Protein AF-A0AAV6TUZ5-F1 (afdb_monomer)

Organism: NCBI:txid931172

pLDDT: mean 77.95, std 13.84, range [35.16, 94.81]

Radius of gyration: 26.95 Å; Cα contacts (8 Å, |Δi|>4): 56; chains: 1; bounding box: 55×67×71 Å

Solvent-accessible surface area (backbone atoms only — not comparable to full-atom values): 7408 Å² total; per-residue (Å²): 133,87,80,84,79,82,78,82,78,82,75,78,82,76,78,82,75,82,57,62,70,62,50,56,52,51,51,50,54,51,50,39,59,53,45,49,59,75,44,102,58,55,67,68,56,52,46,48,60,59,46,47,58,42,54,76,68,50,41,68,82,76,43,91,71,84,51,65,81,74,44,47,65,58,49,51,51,54,26,34,68,73,70,54,67,78,62,91,45,82,86,61,62,81,74,56,68,82,82,39,51,44,98,88,72,46,49,61,70,72,66,70,80,109

Structure (mmCIF, N/CA/C/O backbone):
data_AF-A0AAV6TUZ5-F1
#
_entry.id   AF-A0AAV6TUZ5-F1
#
loop_
_atom_site.group_PDB
_atom_site.id
_atom_site.type_symbol
_atom_site.label_atom_id
_atom_site.label_alt_id
_atom_site.label_comp_id
_atom_site.label_asym_id
_atom_site.label_entity_id
_atom_site.label_seq_id
_atom_site.pdbx_PDB_ins_code
_atom_site.Cartn_x
_atom_site.Cartn_y
_atom_site.Cartn_z
_atom_site.occupancy
_atom_site.B_iso_or_equiv
_atom_site.auth_seq_id
_atom_site.auth_comp_id
_atom_site.auth_asym_id
_atom_site.auth_atom_id
_atom_site.pdbx_PDB_model_num
ATOM 1 N N . MET A 1 1 ? 16.743 58.151 -26.579 1.00 35.16 1 MET A N 1
ATOM 2 C CA . MET A 1 1 ? 16.068 56.928 -27.073 1.00 35.16 1 MET A CA 1
ATOM 3 C C . MET A 1 1 ? 16.889 55.719 -26.652 1.00 35.16 1 MET A C 1
ATOM 5 O O . MET A 1 1 ? 18.100 55.844 -26.556 1.00 35.16 1 MET A O 1
ATOM 9 N N . LYS A 1 2 ? 16.181 54.625 -26.341 1.00 48.47 2 LYS A N 1
ATOM 10 C CA . LYS A 1 2 ? 16.605 53.257 -25.965 1.00 48.47 2 LYS A CA 1
ATOM 11 C C . LYS A 1 2 ? 17.811 52.752 -26.801 1.00 48.47 2 LYS A C 1
ATOM 13 O O . LYS A 1 2 ? 17.982 53.226 -27.913 1.00 48.47 2 LYS A O 1
ATOM 18 N N . THR A 1 3 ? 18.639 51.802 -26.362 1.00 47.38 3 THR A N 1
ATOM 19 C CA . THR A 1 3 ? 18.244 50.427 -25.999 1.00 47.38 3 THR A CA 1
ATOM 20 C C . THR A 1 3 ? 19.258 49.703 -25.112 1.00 47.38 3 THR A C 1
ATOM 22 O O . THR A 1 3 ? 20.462 49.760 -25.336 1.00 47.38 3 THR A O 1
ATOM 25 N N . ASN A 1 4 ? 18.697 48.964 -24.156 1.00 55.72 4 ASN A N 1
ATOM 26 C CA . ASN A 1 4 ? 19.325 47.965 -23.301 1.00 55.72 4 ASN A CA 1
ATOM 27 C C . ASN A 1 4 ? 20.096 46.927 -24.134 1.00 55.72 4 ASN A C 1
ATOM 29 O O . ASN A 1 4 ? 19.540 46.375 -25.087 1.00 55.72 4 ASN A O 1
ATOM 33 N N . GLY A 1 5 ? 21.352 46.657 -23.769 1.00 57.09 5 GLY A N 1
ATOM 34 C CA . GLY A 1 5 ? 22.079 45.492 -24.273 1.00 57.09 5 GLY A CA 1
ATOM 35 C C . GLY A 1 5 ? 21.400 44.208 -23.780 1.00 57.09 5 GLY A C 1
ATOM 36 O O . GLY A 1 5 ? 20.867 44.212 -22.669 1.00 57.09 5 GLY A O 1
ATOM 37 N N . PRO A 1 6 ? 21.338 43.146 -24.599 1.00 60.81 6 PRO A N 1
ATOM 38 C CA . PRO A 1 6 ? 20.545 41.971 -24.279 1.00 60.81 6 PRO A CA 1
ATOM 39 C C . PRO A 1 6 ? 21.158 41.230 -23.089 1.00 60.81 6 PRO A C 1
ATOM 41 O O . PRO A 1 6 ? 22.250 40.672 -23.195 1.00 60.81 6 PRO A O 1
ATOM 44 N N . ASP A 1 7 ? 20.427 41.207 -21.973 1.00 63.56 7 ASP A N 1
ATOM 45 C CA . ASP A 1 7 ? 20.608 40.210 -20.924 1.00 63.56 7 ASP A CA 1
ATOM 46 C C . ASP A 1 7 ? 20.560 38.829 -21.579 1.00 63.56 7 ASP A C 1
ATOM 48 O O . ASP A 1 7 ? 19.557 38.429 -22.180 1.00 63.56 7 ASP A O 1
ATOM 52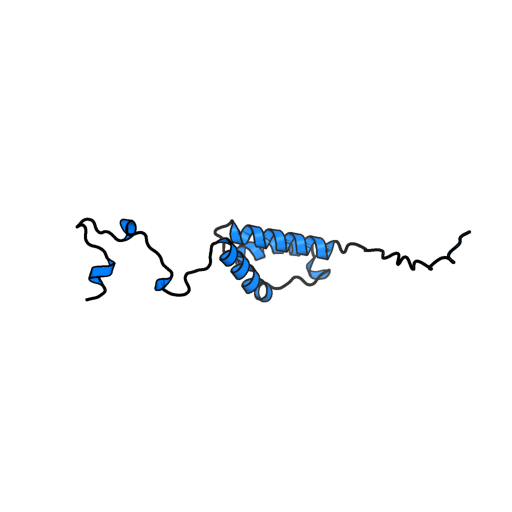 N N . ILE A 1 8 ? 21.675 38.108 -21.499 1.00 62.47 8 ILE A N 1
ATOM 53 C CA . ILE A 1 8 ? 21.771 36.733 -21.970 1.00 62.47 8 ILE A CA 1
ATOM 54 C C . ILE A 1 8 ? 20.910 35.891 -21.025 1.00 62.47 8 ILE A C 1
ATOM 56 O O . ILE A 1 8 ? 21.361 35.446 -19.970 1.00 62.47 8 ILE A O 1
ATOM 60 N N . LEU A 1 9 ? 19.646 3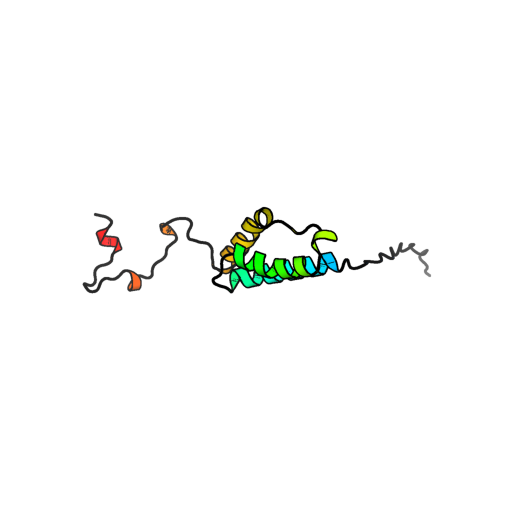5.679 -21.393 1.00 65.50 9 LEU A N 1
ATOM 61 C CA . LEU A 1 9 ? 18.791 34.686 -20.756 1.00 65.50 9 LEU A CA 1
ATOM 62 C C . LEU A 1 9 ? 19.394 33.308 -21.049 1.00 65.50 9 LEU A C 1
ATOM 64 O O . LEU A 1 9 ? 19.220 32.752 -22.133 1.00 65.50 9 LEU A O 1
ATOM 68 N N . ASN A 1 10 ? 20.137 32.761 -20.086 1.00 62.97 10 ASN A N 1
ATOM 69 C CA . ASN A 1 10 ? 20.579 31.371 -20.098 1.00 62.97 10 ASN A CA 1
ATOM 70 C C . ASN A 1 10 ? 19.346 30.470 -19.922 1.00 62.97 10 ASN A C 1
ATOM 72 O O . ASN A 1 10 ? 18.981 30.089 -18.810 1.00 62.97 10 ASN A O 1
ATOM 76 N N . ILE A 1 11 ? 18.652 30.191 -21.025 1.00 65.12 11 ILE A N 1
ATOM 77 C CA . ILE A 1 11 ? 17.523 29.266 -21.042 1.00 65.12 11 ILE A CA 1
ATOM 78 C C . ILE A 1 11 ? 18.109 27.859 -20.961 1.00 65.12 11 ILE A C 1
ATOM 80 O O . ILE A 1 11 ? 18.447 27.249 -21.979 1.00 65.12 11 ILE A O 1
ATOM 84 N N . SER A 1 12 ? 18.223 27.324 -19.747 1.00 66.81 12 SER A N 1
ATOM 85 C CA . SER A 1 12 ? 18.558 25.919 -19.554 1.00 66.81 12 SER A CA 1
ATOM 86 C C . SER A 1 12 ? 17.443 25.060 -20.161 1.00 66.81 12 SER A C 1
ATOM 88 O O . SER A 1 12 ? 16.323 24.963 -19.655 1.00 66.81 12 SER A O 1
ATOM 90 N N . HIS A 1 13 ? 17.733 24.444 -21.306 1.00 62.34 13 HIS A N 1
ATOM 91 C CA . HIS A 1 13 ? 16.845 23.474 -21.941 1.00 62.34 13 HIS A CA 1
ATOM 92 C C . HIS A 1 13 ? 16.924 22.163 -21.155 1.00 62.34 13 HIS A C 1
ATOM 94 O O . HIS A 1 13 ? 17.555 21.197 -21.583 1.00 62.34 13 HIS A O 1
ATOM 100 N N . HIS A 1 14 ? 16.333 22.133 -19.960 1.00 66.12 14 HIS A N 1
ATOM 101 C CA . HIS A 1 14 ? 16.240 20.898 -19.199 1.00 66.12 14 HIS A CA 1
ATOM 102 C C . HIS A 1 14 ? 15.285 19.944 -19.935 1.00 66.12 14 HIS A C 1
ATOM 104 O O . HIS A 1 14 ? 14.098 20.218 -20.103 1.00 66.12 14 HIS A O 1
ATOM 110 N N . ARG A 1 15 ? 15.807 18.811 -20.413 1.00 65.75 15 ARG A N 1
ATOM 111 C CA . ARG A 1 15 ? 14.970 17.694 -20.865 1.00 65.75 15 ARG A CA 1
ATOM 112 C C . ARG A 1 15 ? 14.652 16.835 -19.654 1.00 65.75 15 ARG A C 1
ATOM 114 O O . ARG A 1 15 ? 15.492 16.065 -19.196 1.00 65.75 15 ARG A O 1
ATOM 121 N N . CYS A 1 16 ? 13.444 16.985 -19.122 1.00 67.69 16 CYS A N 1
ATOM 122 C CA . CYS A 1 16 ? 12.944 16.089 -18.090 1.00 67.69 16 CYS A CA 1
ATOM 123 C C . CYS A 1 16 ? 12.513 14.780 -18.763 1.00 67.69 16 CYS A C 1
ATOM 125 O O . CYS A 1 16 ? 11.414 14.690 -19.307 1.00 67.69 16 CYS A O 1
ATOM 127 N N . THR A 1 17 ? 13.397 13.783 -18.797 1.00 73.56 17 THR A N 1
ATOM 128 C CA . THR A 1 17 ? 13.031 12.453 -19.295 1.00 73.56 17 THR A CA 1
ATOM 129 C C . THR A 1 17 ? 12.235 11.737 -18.202 1.00 73.56 17 THR A C 1
ATOM 131 O O . THR A 1 17 ? 12.789 11.486 -17.126 1.00 73.56 17 THR A O 1
ATOM 134 N N . PRO A 1 18 ? 10.947 11.418 -18.422 1.00 71.12 18 PRO A N 1
ATOM 135 C CA . PRO A 1 18 ? 10.144 10.751 -17.411 1.00 71.12 18 PRO A CA 1
ATOM 136 C C . PRO A 1 18 ? 10.699 9.349 -17.162 1.00 71.12 18 PRO A C 1
ATOM 138 O O . PRO A 1 18 ? 10.860 8.550 -18.083 1.00 71.12 18 PRO A O 1
ATOM 141 N N . ASN A 1 19 ? 10.985 9.039 -15.900 1.00 81.50 19 ASN A N 1
ATOM 142 C CA . ASN A 1 19 ? 11.301 7.677 -15.501 1.00 81.50 19 ASN A CA 1
ATOM 143 C C . ASN A 1 19 ? 9.978 6.936 -15.272 1.00 81.50 19 ASN A C 1
ATOM 145 O O . ASN A 1 19 ? 9.369 7.073 -14.211 1.00 81.50 19 ASN A O 1
ATOM 149 N N . LEU A 1 20 ? 9.538 6.200 -16.296 1.00 83.06 20 LEU A N 1
ATOM 150 C CA . LEU A 1 20 ? 8.260 5.480 -16.308 1.00 83.06 20 LEU A CA 1
ATOM 151 C C . LEU A 1 20 ? 8.129 4.544 -15.101 1.00 83.06 20 LEU A C 1
ATOM 153 O O . LEU A 1 20 ? 7.141 4.603 -14.386 1.00 83.06 20 LEU A O 1
ATOM 157 N N . ILE A 1 21 ? 9.190 3.805 -14.776 1.00 82.94 21 ILE A N 1
ATOM 158 C CA . ILE A 1 21 ? 9.202 2.858 -13.654 1.00 82.94 21 ILE A CA 1
ATOM 159 C C . ILE A 1 21 ? 8.992 3.574 -12.312 1.00 82.94 21 ILE A C 1
ATOM 161 O O . ILE A 1 21 ? 8.220 3.131 -11.462 1.00 82.94 21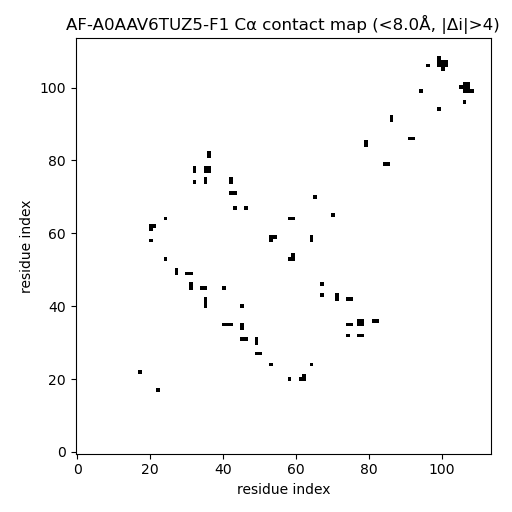 ILE A O 1
ATOM 165 N N . LYS A 1 22 ? 9.654 4.720 -12.112 1.00 83.88 22 LYS A N 1
ATOM 166 C CA . LYS A 1 22 ? 9.455 5.533 -10.902 1.00 83.88 22 LYS A CA 1
ATOM 167 C C . LYS A 1 22 ? 8.049 6.123 -10.830 1.00 83.88 22 LYS A C 1
ATOM 169 O O . LYS A 1 22 ? 7.557 6.341 -9.724 1.00 83.88 22 LYS A O 1
ATOM 174 N N . ASN A 1 23 ? 7.431 6.422 -11.968 1.00 86.00 23 ASN A N 1
ATOM 175 C CA . ASN A 1 23 ? 6.065 6.932 -12.009 1.00 86.00 23 ASN A CA 1
ATOM 176 C C . ASN A 1 23 ? 5.062 5.832 -11.649 1.00 86.00 23 ASN A C 1
ATOM 178 O O . ASN A 1 23 ? 4.251 6.056 -10.755 1.00 86.00 23 ASN A O 1
ATOM 182 N N . ASP A 1 24 ? 5.201 4.638 -12.223 1.00 86.44 24 ASP A N 1
ATOM 183 C CA . ASP A 1 24 ? 4.348 3.481 -11.922 1.00 86.44 24 ASP A CA 1
ATOM 184 C C . ASP A 1 24 ? 4.426 3.102 -10.434 1.00 86.44 24 ASP A C 1
ATOM 186 O O . ASP A 1 24 ? 3.412 2.878 -9.771 1.00 86.44 24 ASP A O 1
ATOM 190 N N . LEU A 1 25 ? 5.634 3.111 -9.857 1.00 88.25 25 LEU A N 1
ATOM 191 C CA . LEU A 1 25 ? 5.825 2.858 -8.429 1.00 88.25 25 LEU A CA 1
ATOM 192 C C . LEU A 1 25 ? 5.137 3.922 -7.557 1.00 88.25 25 LEU A C 1
ATOM 194 O O . LEU A 1 25 ? 4.514 3.597 -6.544 1.00 88.25 25 LEU A O 1
ATOM 198 N N . LYS A 1 26 ? 5.230 5.202 -7.935 1.00 88.75 26 LYS A N 1
ATOM 199 C CA . LYS A 1 26 ? 4.544 6.293 -7.222 1.00 88.75 26 LYS A CA 1
ATOM 200 C C . LYS A 1 26 ? 3.029 6.154 -7.307 1.00 88.75 26 LYS A C 1
ATOM 202 O O . LYS A 1 26 ? 2.353 6.386 -6.304 1.00 88.75 26 LYS A O 1
ATOM 207 N N . GLU A 1 27 ? 2.514 5.774 -8.470 1.00 90.94 27 GLU A N 1
ATOM 208 C CA . GLU A 1 27 ? 1.094 5.519 -8.677 1.00 90.94 27 GLU A CA 1
ATOM 209 C C . GLU A 1 27 ? 0.612 4.381 -7.774 1.00 90.94 27 GLU A C 1
ATOM 211 O O . GLU A 1 27 ? -0.346 4.558 -7.021 1.00 90.94 27 GLU A O 1
ATOM 216 N N . LYS A 1 28 ? 1.341 3.261 -7.719 1.00 91.00 28 LYS A N 1
ATOM 217 C CA . LYS A 1 28 ? 1.012 2.159 -6.805 1.00 91.00 28 LYS A CA 1
ATOM 218 C C . LYS A 1 28 ? 1.040 2.561 -5.340 1.00 91.00 28 LYS A C 1
ATOM 220 O O . LYS A 1 28 ? 0.115 2.240 -4.599 1.00 91.00 28 LYS A O 1
ATOM 225 N N . ILE A 1 29 ? 2.038 3.330 -4.908 1.00 91.88 29 ILE A N 1
ATOM 226 C CA . ILE A 1 29 ? 2.079 3.849 -3.533 1.00 91.88 29 ILE A CA 1
ATOM 227 C C . ILE A 1 29 ? 0.867 4.746 -3.242 1.00 91.88 29 ILE A C 1
ATOM 229 O O . ILE A 1 29 ? 0.328 4.711 -2.133 1.00 91.88 29 ILE A O 1
ATOM 233 N N . HIS A 1 30 ? 0.422 5.544 -4.215 1.00 93.25 30 HIS A N 1
ATOM 234 C CA . HIS A 1 30 ? -0.782 6.359 -4.076 1.00 93.25 30 HIS A CA 1
ATOM 235 C C . HIS A 1 30 ? -2.043 5.494 -3.928 1.00 93.25 30 HIS A C 1
ATOM 237 O O . HIS A 1 30 ? -2.843 5.739 -3.023 1.00 93.25 30 HIS A O 1
ATOM 243 N N . VAL A 1 31 ? -2.182 4.444 -4.742 1.00 94.56 31 VAL A N 1
ATOM 244 C CA . VAL A 1 31 ? -3.284 3.476 -4.637 1.00 94.56 31 VAL A CA 1
ATOM 245 C C . VAL A 1 31 ? -3.289 2.799 -3.268 1.00 94.56 31 VAL A C 1
ATOM 247 O O . VAL A 1 31 ? -4.321 2.801 -2.601 1.00 94.56 31 VAL A O 1
ATOM 250 N N . ILE A 1 32 ? -2.137 2.319 -2.787 1.00 94.31 32 ILE A N 1
ATOM 251 C CA . ILE A 1 32 ? -2.015 1.709 -1.454 1.00 94.31 32 ILE A CA 1
ATOM 252 C C . ILE A 1 32 ? -2.505 2.682 -0.378 1.00 94.31 32 ILE A C 1
ATOM 254 O O . ILE A 1 32 ? -3.341 2.311 0.439 1.00 94.31 32 ILE A O 1
ATOM 258 N N . LYS A 1 33 ? -2.042 3.940 -0.392 1.00 93.94 33 LYS A N 1
ATOM 259 C CA . LYS A 1 33 ? -2.464 4.970 0.577 1.00 93.94 33 LYS A CA 1
ATOM 260 C C . LYS A 1 33 ? -3.973 5.208 0.576 1.00 93.94 33 LYS A C 1
ATOM 262 O O . LYS A 1 33 ? -4.552 5.424 1.636 1.00 93.94 33 LYS A O 1
ATOM 267 N N . LYS A 1 34 ? -4.606 5.171 -0.595 1.00 94.06 34 LYS A N 1
ATOM 268 C CA . LYS A 1 34 ? -6.059 5.301 -0.718 1.00 94.06 34 LYS A CA 1
ATOM 269 C C . LYS A 1 34 ? -6.773 4.074 -0.144 1.00 94.06 34 LYS A C 1
ATOM 271 O O . LYS A 1 34 ? -7.666 4.222 0.686 1.00 94.06 34 LYS A O 1
ATOM 276 N N . ARG A 1 35 ? -6.339 2.872 -0.532 1.00 94.81 35 ARG A N 1
ATOM 277 C CA . ARG A 1 35 ? -6.939 1.601 -0.104 1.00 94.81 35 ARG A CA 1
ATOM 278 C C . ARG A 1 35 ? -6.828 1.384 1.406 1.00 94.81 35 ARG A C 1
ATOM 280 O O . ARG A 1 35 ? -7.816 1.007 2.018 1.00 94.81 35 ARG A O 1
ATOM 287 N N . VAL A 1 36 ? -5.695 1.718 2.038 1.00 93.75 36 VAL A N 1
ATOM 288 C CA .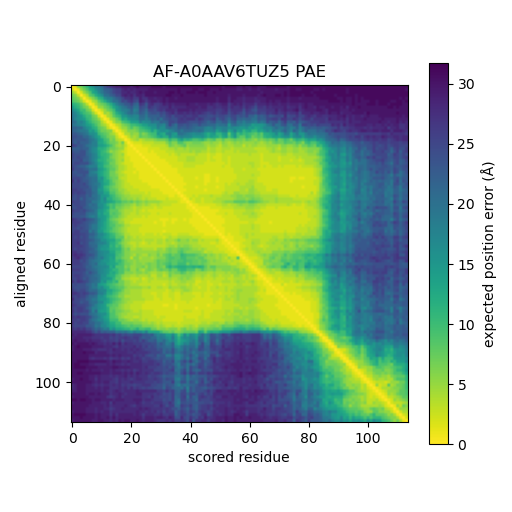 VAL A 1 36 ? -5.530 1.560 3.505 1.00 93.75 36 VAL A CA 1
ATOM 289 C C . VAL A 1 36 ? -6.478 2.427 4.335 1.00 93.75 36 VAL A C 1
ATOM 291 O O . VAL A 1 36 ? -6.638 2.163 5.521 1.00 93.75 36 VAL A O 1
ATOM 294 N N . VAL A 1 37 ? -7.067 3.474 3.750 1.00 91.06 37 VAL A N 1
ATOM 295 C CA . VAL A 1 37 ? -8.078 4.315 4.412 1.00 91.06 37 VAL A CA 1
ATOM 296 C C . VAL A 1 37 ? -9.487 3.761 4.201 1.00 91.06 37 VAL A C 1
ATOM 298 O O . VAL A 1 37 ? -10.327 3.881 5.086 1.00 91.06 37 VAL A O 1
ATOM 301 N N . GLN A 1 38 ? -9.750 3.202 3.019 1.00 91.00 38 GLN A N 1
ATOM 302 C CA . GLN A 1 38 ? -11.094 2.847 2.559 1.00 91.00 38 GLN A CA 1
ATOM 303 C C . GLN A 1 38 ? -11.480 1.396 2.858 1.00 91.00 38 GLN A C 1
ATOM 305 O O . GLN A 1 38 ? -12.663 1.103 2.997 1.00 91.00 38 GLN A O 1
ATOM 310 N N . GLU A 1 39 ? -10.506 0.492 2.920 1.00 90.62 39 GLU A N 1
ATOM 311 C CA . GLU A 1 39 ? -10.739 -0.942 3.072 1.00 90.62 39 GLU A CA 1
ATOM 312 C C . GLU A 1 39 ? -10.472 -1.409 4.501 1.00 90.62 39 GLU A C 1
ATOM 314 O O . GLU A 1 39 ? -9.458 -1.055 5.106 1.00 90.62 39 GLU A O 1
ATOM 319 N N . ASP A 1 40 ? -11.333 -2.298 4.998 1.00 88.12 40 ASP A N 1
ATOM 320 C CA . ASP A 1 40 ? -11.126 -3.035 6.249 1.00 88.12 40 ASP A CA 1
ATOM 321 C C . ASP A 1 40 ? -10.219 -4.257 6.024 1.00 88.12 40 ASP A C 1
ATOM 323 O O . ASP A 1 40 ? -10.569 -5.409 6.266 1.00 88.12 40 ASP A O 1
ATOM 327 N N . LYS A 1 41 ? -9.043 -4.002 5.448 1.00 92.00 41 LYS A N 1
ATOM 328 C CA . LYS A 1 41 ? -7.969 -4.985 5.287 1.00 92.00 41 LYS A CA 1
ATOM 329 C C . LYS A 1 41 ? -6.747 -4.528 6.061 1.00 92.00 41 LYS A C 1
ATOM 331 O O . LYS A 1 41 ? -6.561 -3.341 6.354 1.00 92.00 41 LYS A O 1
ATOM 336 N N . THR A 1 42 ? -5.853 -5.462 6.366 1.00 91.50 42 THR A N 1
ATOM 337 C CA . THR A 1 42 ? -4.593 -5.079 7.001 1.00 91.50 42 THR A CA 1
ATOM 338 C C . THR A 1 42 ? -3.712 -4.296 6.022 1.00 91.50 42 THR A C 1
ATOM 340 O O . THR A 1 42 ? -3.677 -4.558 4.817 1.00 91.50 42 THR A O 1
ATOM 343 N N . VAL A 1 43 ? -2.930 -3.349 6.552 1.00 91.50 43 VAL A N 1
ATOM 344 C CA . VAL A 1 43 ? -1.956 -2.566 5.767 1.00 91.50 43 VAL A CA 1
ATOM 345 C C . VAL A 1 43 ? -1.000 -3.480 4.988 1.00 91.50 43 VAL A C 1
ATOM 347 O O . VAL A 1 43 ? -0.642 -3.189 3.847 1.00 91.50 43 VAL A O 1
ATOM 350 N N . SER A 1 44 ? -0.610 -4.602 5.596 1.00 92.06 44 SER A N 1
ATOM 351 C CA . SER A 1 44 ? 0.271 -5.597 4.987 1.00 92.06 44 SER A CA 1
ATOM 352 C C . SER A 1 44 ? -0.365 -6.334 3.813 1.00 92.06 44 SER A C 1
ATOM 354 O O . SER A 1 44 ? 0.321 -6.582 2.824 1.00 92.06 44 SER A O 1
ATOM 356 N N . GLU A 1 45 ? -1.650 -6.679 3.896 1.00 93.88 45 GLU A N 1
ATOM 357 C CA . GLU A 1 45 ? -2.361 -7.333 2.793 1.00 93.88 45 GLU A CA 1
ATOM 358 C C . GLU A 1 45 ? -2.509 -6.399 1.599 1.00 93.88 45 GLU A C 1
ATOM 360 O O . GLU A 1 45 ? -2.134 -6.781 0.494 1.00 93.88 45 GLU A O 1
ATOM 365 N N . ILE A 1 46 ? -2.963 -5.163 1.831 1.00 94.25 46 ILE A N 1
ATOM 366 C CA . ILE A 1 46 ? -3.159 -4.165 0.769 1.00 94.25 46 ILE A CA 1
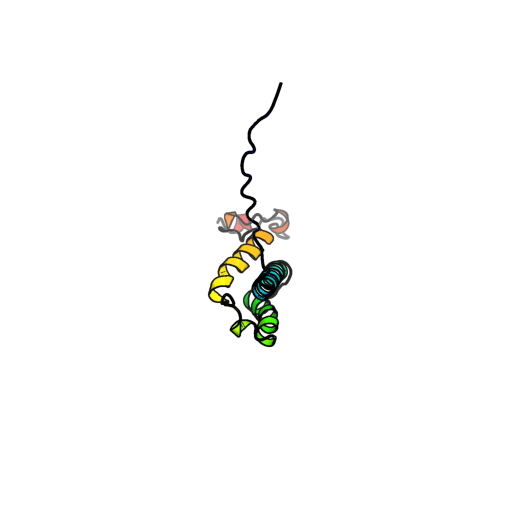ATOM 367 C C . ILE A 1 46 ? -1.846 -3.896 0.037 1.00 94.25 46 ILE A C 1
ATOM 369 O O . ILE A 1 46 ? -1.798 -3.914 -1.191 1.00 94.25 46 ILE A O 1
ATOM 373 N N . TYR A 1 47 ? -0.758 -3.675 0.778 1.00 93.50 47 TYR A N 1
ATOM 374 C CA . TYR A 1 47 ? 0.535 -3.451 0.147 1.00 93.50 47 TYR A CA 1
ATOM 375 C C . TYR A 1 47 ? 0.991 -4.677 -0.651 1.00 93.50 47 TYR A C 1
ATOM 377 O O . TYR A 1 47 ? 1.496 -4.523 -1.760 1.00 93.50 47 TYR A O 1
ATOM 385 N N . ARG A 1 48 ? 0.834 -5.894 -0.110 1.00 92.56 48 ARG A N 1
ATOM 386 C CA . ARG A 1 48 ? 1.252 -7.117 -0.808 1.00 92.56 48 ARG A CA 1
ATOM 387 C C . ARG A 1 48 ? 0.480 -7.291 -2.113 1.00 92.56 48 ARG A C 1
ATOM 389 O O . ARG A 1 48 ? 1.105 -7.600 -3.116 1.00 92.56 48 ARG A O 1
ATOM 396 N N . GLU A 1 49 ? -0.837 -7.091 -2.097 1.00 92.94 49 GLU A N 1
ATOM 397 C CA . GLU A 1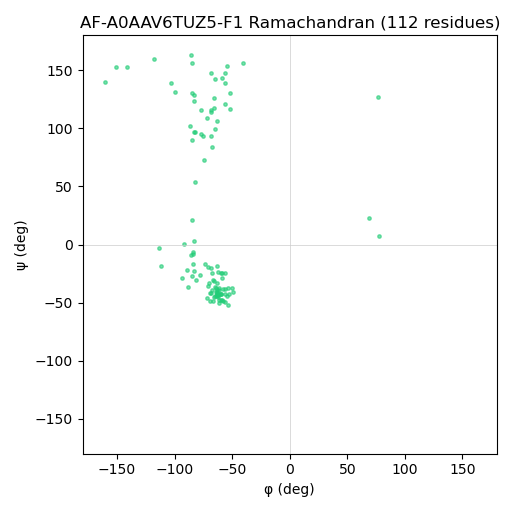 49 ? -1.690 -7.174 -3.290 1.00 92.94 49 GLU A CA 1
ATOM 398 C C . GLU A 1 49 ? -1.235 -6.189 -4.379 1.00 92.94 49 GLU A C 1
ATOM 400 O O . GLU A 1 49 ? -1.032 -6.588 -5.522 1.00 92.94 49 GLU A O 1
ATOM 405 N N . GLU A 1 50 ? -1.005 -4.922 -4.022 1.00 91.69 50 GLU A N 1
ATOM 406 C CA . GLU A 1 50 ? -0.607 -3.891 -4.991 1.00 91.69 50 GLU A CA 1
ATOM 407 C C . GLU A 1 50 ? 0.826 -4.060 -5.507 1.00 91.69 50 GLU A C 1
ATOM 409 O O . GLU A 1 50 ? 1.100 -3.802 -6.681 1.00 91.69 50 GLU A O 1
ATOM 414 N N . MET A 1 51 ? 1.750 -4.506 -4.652 1.00 89.12 51 MET A N 1
ATOM 415 C CA . MET A 1 51 ? 3.136 -4.737 -5.060 1.00 89.12 51 MET A CA 1
ATOM 416 C C . MET A 1 51 ? 3.316 -6.041 -5.834 1.00 89.12 51 MET A C 1
ATOM 418 O O . MET A 1 51 ? 4.221 -6.115 -6.660 1.00 89.12 51 MET A O 1
ATOM 422 N N . LEU A 1 52 ? 2.455 -7.047 -5.635 1.00 88.75 52 LEU A N 1
ATOM 423 C CA . LEU A 1 52 ? 2.477 -8.286 -6.421 1.00 88.75 52 LEU A CA 1
ATOM 424 C C . LEU A 1 52 ? 2.346 -8.001 -7.919 1.00 88.75 52 LEU A C 1
ATOM 426 O O . LEU A 1 52 ? 3.037 -8.620 -8.725 1.00 88.75 52 LEU A O 1
ATOM 430 N N . GLU A 1 53 ? 1.518 -7.025 -8.292 1.00 83.81 53 GLU A N 1
ATOM 431 C CA . GLU A 1 53 ? 1.389 -6.613 -9.687 1.00 83.81 53 GLU A CA 1
ATOM 432 C C . GLU A 1 53 ? 2.700 -6.020 -10.234 1.00 83.81 53 GLU A C 1
ATOM 434 O O . GLU A 1 53 ? 3.067 -6.299 -11.374 1.00 83.81 53 GLU A O 1
ATOM 439 N N . LEU A 1 54 ? 3.449 -5.257 -9.429 1.00 84.06 54 LEU A N 1
ATOM 440 C CA . LEU A 1 54 ? 4.758 -4.734 -9.843 1.00 84.06 54 LEU A CA 1
ATOM 441 C C . LEU A 1 54 ? 5.795 -5.850 -9.982 1.00 84.06 54 LEU A C 1
ATOM 443 O O . LEU A 1 54 ? 6.527 -5.864 -10.971 1.00 84.06 54 LEU A O 1
ATOM 447 N N . TYR A 1 55 ? 5.805 -6.805 -9.048 1.00 84.75 55 TYR A N 1
ATOM 448 C CA . TYR A 1 55 ? 6.682 -7.975 -9.125 1.00 84.75 55 TYR A CA 1
ATOM 449 C C . TYR A 1 55 ? 6.389 -8.823 -10.368 1.00 84.75 55 TYR A C 1
ATOM 451 O O . TYR A 1 55 ? 7.294 -9.259 -11.069 1.00 84.75 55 TYR A O 1
ATOM 459 N N . SER A 1 56 ? 5.113 -8.988 -10.728 1.00 83.56 56 SER A N 1
ATOM 460 C CA . SER A 1 56 ? 4.737 -9.713 -11.950 1.00 83.56 56 SER A CA 1
ATOM 461 C C . SER A 1 56 ? 5.254 -9.057 -13.240 1.00 83.56 56 SER A C 1
ATOM 463 O O . SER A 1 56 ? 5.429 -9.735 -14.250 1.00 83.56 56 SER A O 1
ATOM 465 N N . LYS A 1 57 ? 5.531 -7.747 -13.204 1.00 83.19 57 LYS A N 1
ATOM 466 C CA . LYS A 1 57 ? 6.087 -6.973 -14.323 1.00 83.19 57 LYS A CA 1
ATOM 467 C C . LYS A 1 57 ? 7.622 -6.919 -14.305 1.00 83.19 57 LYS A C 1
ATOM 469 O O . LYS A 1 57 ? 8.201 -6.281 -15.182 1.00 83.19 57 LYS A O 1
ATOM 474 N N . GLY A 1 58 ? 8.282 -7.557 -13.333 1.00 80.56 58 GLY A N 1
ATOM 475 C CA . GLY A 1 58 ? 9.740 -7.556 -13.194 1.00 80.56 58 GLY A CA 1
ATOM 476 C C . GLY A 1 58 ? 10.322 -6.193 -12.803 1.00 80.56 58 GLY A C 1
ATOM 477 O O . GLY A 1 58 ? 11.486 -5.904 -13.088 1.00 80.56 58 GLY A O 1
ATOM 478 N N . ILE A 1 59 ? 9.516 -5.316 -12.196 1.00 81.50 59 ILE A N 1
ATOM 479 C CA . ILE A 1 59 ? 9.925 -3.948 -11.850 1.00 81.50 59 ILE A CA 1
ATOM 480 C C . ILE A 1 59 ? 11.006 -3.933 -10.759 1.00 81.50 59 ILE A C 1
ATOM 482 O O . ILE A 1 59 ? 11.829 -3.019 -10.726 1.00 81.50 59 ILE A O 1
ATOM 486 N N . GLU A 1 60 ? 11.080 -4.971 -9.932 1.00 77.81 60 GLU A N 1
ATOM 487 C CA . GLU A 1 60 ? 12.120 -5.190 -8.925 1.00 77.81 60 GLU A CA 1
ATOM 488 C C . GLU A 1 60 ? 13.539 -5.253 -9.505 1.00 77.81 60 GLU A C 1
ATOM 490 O O . GLU A 1 60 ? 14.500 -4.942 -8.806 1.00 77.81 60 GLU A O 1
ATOM 495 N N . TYR A 1 61 ? 13.683 -5.606 -10.786 1.00 77.38 61 TYR A N 1
ATOM 496 C CA . TYR A 1 61 ? 14.976 -5.616 -11.475 1.00 77.38 61 TYR A CA 1
ATOM 497 C C . TYR A 1 61 ? 15.369 -4.239 -12.020 1.00 77.38 61 TYR A C 1
ATOM 499 O O . TYR A 1 61 ? 16.531 -4.011 -12.354 1.00 77.38 61 TYR A O 1
ATOM 507 N N . ALA A 1 62 ? 14.404 -3.324 -12.130 1.00 77.19 62 ALA A N 1
ATOM 508 C CA . ALA A 1 62 ? 14.575 -2.029 -12.775 1.00 77.19 62 ALA A CA 1
ATOM 509 C C . ALA A 1 62 ? 14.503 -0.844 -11.793 1.00 77.19 62 ALA A C 1
ATOM 511 O O . ALA A 1 62 ? 14.976 0.250 -12.114 1.00 77.19 62 ALA A O 1
ATOM 512 N N . ALA A 1 63 ? 13.937 -1.039 -10.598 1.00 79.19 63 ALA A N 1
ATOM 513 C CA . ALA A 1 63 ? 13.880 -0.035 -9.543 1.00 79.19 63 ALA A CA 1
ATOM 514 C C . ALA A 1 63 ? 13.847 -0.644 -8.135 1.00 79.19 63 ALA A C 1
ATOM 516 O O . ALA A 1 63 ? 13.325 -1.731 -7.906 1.00 79.19 63 ALA A O 1
ATOM 517 N N . GLU A 1 64 ? 14.356 0.123 -7.170 1.00 84.00 64 GLU A N 1
ATOM 518 C CA . GLU A 1 64 ? 14.279 -0.218 -5.753 1.00 84.00 64 GLU A CA 1
ATOM 519 C C . GLU A 1 64 ? 12.837 -0.058 -5.249 1.00 84.00 64 GLU A C 1
ATOM 521 O O . GLU A 1 64 ? 12.313 1.056 -5.133 1.00 84.00 64 GLU A O 1
ATOM 526 N N . ILE A 1 65 ? 12.182 -1.186 -4.968 1.00 85.81 65 ILE A N 1
ATOM 527 C CA . ILE A 1 65 ? 10.831 -1.212 -4.405 1.00 85.81 65 ILE A CA 1
ATOM 528 C C . ILE A 1 65 ? 10.937 -1.040 -2.879 1.00 85.81 65 ILE A C 1
ATOM 530 O O . ILE A 1 65 ? 11.616 -1.833 -2.222 1.00 85.81 65 ILE A O 1
ATOM 534 N N . PRO A 1 66 ? 10.272 -0.035 -2.275 1.00 86.19 66 PRO A N 1
ATOM 535 C CA . PRO A 1 66 ? 10.399 0.238 -0.848 1.00 86.19 66 PRO A CA 1
ATOM 536 C C . PRO A 1 66 ? 9.822 -0.910 -0.037 1.00 86.19 66 PRO A C 1
ATOM 538 O O . PRO A 1 66 ? 8.621 -1.123 -0.115 1.00 86.19 66 PRO A O 1
ATOM 541 N N . MET A 1 67 ? 10.622 -1.602 0.773 1.00 89.12 67 MET A N 1
ATOM 542 C CA . MET A 1 67 ? 10.157 -2.729 1.590 1.00 89.12 67 MET A CA 1
ATOM 543 C C . MET A 1 67 ? 8.961 -2.390 2.495 1.00 89.12 67 MET A C 1
ATOM 545 O O . MET A 1 67 ? 8.793 -1.264 2.973 1.00 89.12 67 MET A O 1
ATOM 549 N N . MET A 1 68 ? 8.174 -3.420 2.818 1.00 90.00 68 MET A N 1
ATOM 550 C CA . MET A 1 68 ? 7.039 -3.314 3.740 1.00 90.00 68 MET A CA 1
ATOM 551 C C . MET A 1 68 ? 7.398 -2.700 5.090 1.00 90.00 68 MET A C 1
ATOM 553 O O . MET A 1 68 ? 6.651 -1.874 5.611 1.00 90.00 68 MET A O 1
ATOM 557 N N . SER A 1 69 ? 8.533 -3.099 5.663 1.00 88.81 69 SER A N 1
ATOM 558 C CA . SER A 1 69 ? 9.036 -2.583 6.939 1.00 88.81 69 SER A CA 1
ATOM 559 C C . SER A 1 69 ? 9.195 -1.061 6.911 1.00 88.81 69 SER A C 1
ATOM 561 O O . SER A 1 69 ? 8.763 -0.386 7.843 1.00 88.81 69 SER A O 1
ATOM 563 N N . SER A 1 70 ? 9.724 -0.524 5.811 1.00 89.50 70 SER A N 1
ATOM 564 C CA . SER A 1 70 ? 9.914 0.912 5.592 1.00 89.50 70 SER A CA 1
ATOM 565 C C . SER A 1 70 ? 8.592 1.659 5.395 1.00 89.50 70 SER A C 1
ATOM 567 O O . SER A 1 70 ? 8.456 2.805 5.817 1.00 89.50 70 SER A O 1
ATOM 569 N N . MET A 1 71 ? 7.596 1.015 4.779 1.00 91.69 71 MET A N 1
ATOM 570 C CA . MET A 1 71 ? 6.308 1.641 4.457 1.00 91.69 71 MET A CA 1
ATOM 571 C C . MET A 1 71 ? 5.258 1.518 5.564 1.00 91.69 71 MET A C 1
ATOM 573 O O . MET A 1 71 ? 4.339 2.336 5.625 1.00 91.69 71 MET A O 1
ATOM 577 N N . LYS A 1 72 ? 5.390 0.537 6.462 1.00 91.06 72 LYS A N 1
ATOM 578 C CA . LYS A 1 72 ? 4.384 0.213 7.482 1.00 91.06 72 LYS A CA 1
ATOM 579 C C . LYS A 1 72 ? 3.990 1.430 8.323 1.00 91.06 72 LYS A C 1
ATOM 581 O O . LYS A 1 72 ? 2.808 1.747 8.426 1.00 91.06 72 LYS A O 1
ATOM 586 N N . SER A 1 73 ? 4.967 2.141 8.885 1.00 90.62 73 SER A N 1
ATOM 587 C CA . SER A 1 73 ? 4.717 3.310 9.743 1.00 90.62 73 SER A CA 1
ATOM 588 C C . SER A 1 73 ? 4.018 4.452 8.996 1.00 90.62 73 SER A C 1
ATOM 590 O O . SER A 1 73 ? 3.111 5.083 9.537 1.00 90.62 73 SER A O 1
ATOM 592 N N . ILE A 1 74 ? 4.396 4.687 7.738 1.00 92.25 74 ILE A N 1
ATOM 593 C CA . ILE A 1 74 ? 3.821 5.728 6.878 1.00 92.25 74 ILE A CA 1
ATOM 594 C C . ILE A 1 74 ? 2.356 5.413 6.572 1.00 92.25 74 ILE A C 1
ATOM 596 O O . ILE A 1 74 ? 1.505 6.297 6.658 1.00 92.25 74 ILE A O 1
ATOM 600 N N . LEU A 1 75 ? 2.057 4.160 6.230 1.00 93.25 75 LEU A N 1
ATOM 601 C CA . LEU A 1 75 ? 0.708 3.728 5.872 1.00 93.25 75 LEU A CA 1
ATOM 602 C C . LEU A 1 75 ? -0.236 3.730 7.078 1.00 93.25 75 LEU A C 1
ATOM 604 O O . LEU A 1 75 ? -1.353 4.228 6.961 1.00 93.25 75 LEU A O 1
ATOM 608 N N . HIS A 1 76 ? 0.220 3.273 8.249 1.00 90.75 76 HIS A N 1
ATOM 609 C CA . HIS A 1 76 ? -0.564 3.387 9.483 1.00 90.75 76 HIS A CA 1
ATOM 610 C C . HIS A 1 76 ? -0.813 4.845 9.869 1.00 90.75 76 HIS A C 1
ATOM 612 O O . HIS A 1 76 ? -1.940 5.205 10.190 1.00 90.75 76 HIS A O 1
ATOM 618 N N . ARG A 1 77 ? 0.202 5.713 9.769 1.00 89.50 77 ARG A N 1
ATOM 619 C CA . ARG A 1 77 ? 0.021 7.149 10.025 1.00 89.50 77 ARG A CA 1
ATOM 620 C C . ARG A 1 77 ? -1.008 7.764 9.077 1.00 89.50 77 ARG A C 1
ATOM 622 O O . ARG A 1 77 ? -1.840 8.544 9.519 1.00 89.50 77 ARG A O 1
ATOM 629 N N . HIS A 1 78 ? -0.957 7.405 7.795 1.00 89.75 78 HIS A N 1
ATOM 630 C CA . HIS A 1 78 ? -1.911 7.878 6.794 1.00 89.75 78 HIS A CA 1
ATOM 631 C C . HIS A 1 78 ? -3.341 7.412 7.097 1.00 89.75 78 HIS A C 1
ATOM 633 O O . HIS A 1 78 ? -4.268 8.216 7.044 1.00 89.75 78 HIS A O 1
ATOM 639 N N . ARG A 1 79 ? -3.515 6.136 7.460 1.00 89.81 79 ARG A N 1
ATOM 640 C CA . ARG A 1 79 ? -4.810 5.580 7.866 1.00 89.81 79 ARG A CA 1
ATOM 641 C C . ARG A 1 79 ? -5.363 6.283 9.108 1.00 89.81 79 ARG A C 1
ATOM 643 O O . ARG A 1 79 ? -6.486 6.770 9.072 1.00 89.81 79 ARG A O 1
ATOM 650 N N . ASN A 1 80 ? -4.559 6.406 10.160 1.00 87.12 80 ASN A N 1
ATOM 651 C CA . ASN A 1 80 ? -4.981 7.016 11.423 1.00 87.12 80 ASN A CA 1
ATOM 652 C C . ASN A 1 80 ? -5.306 8.509 11.261 1.00 87.12 80 ASN A C 1
ATOM 654 O O . ASN A 1 80 ? -6.249 9.005 11.865 1.00 87.12 80 ASN A O 1
ATOM 658 N N . ALA A 1 81 ? -4.564 9.229 10.412 1.00 86.00 81 ALA A N 1
ATOM 659 C CA . ALA A 1 81 ? -4.865 10.625 10.101 1.00 86.00 81 ALA A CA 1
ATOM 660 C C . ALA A 1 81 ? -6.224 10.790 9.400 1.00 86.00 81 ALA A C 1
ATOM 662 O O . ALA A 1 81 ? -6.899 11.792 9.614 1.00 86.00 81 ALA A O 1
ATOM 663 N N . ALA A 1 82 ? -6.629 9.816 8.581 1.00 84.00 82 ALA A N 1
ATOM 664 C CA . ALA A 1 82 ? -7.910 9.846 7.882 1.00 84.00 82 ALA A CA 1
ATOM 665 C C . ALA A 1 82 ? -9.093 9.394 8.756 1.00 84.00 82 ALA A C 1
ATOM 667 O O . ALA A 1 82 ? -10.204 9.872 8.557 1.00 84.00 82 ALA A O 1
ATOM 668 N N . GLN A 1 83 ? -8.861 8.489 9.710 1.00 80.00 83 GLN A N 1
ATOM 669 C CA . GLN A 1 83 ? -9.900 7.949 10.601 1.00 80.00 83 GLN A CA 1
ATOM 670 C C . GLN A 1 83 ? -10.157 8.825 11.841 1.00 80.00 83 GLN A C 1
ATOM 672 O O . GLN A 1 83 ? -11.122 8.589 12.560 1.00 80.00 83 GLN A O 1
ATOM 677 N N . GLY A 1 84 ? -9.326 9.848 12.075 1.00 68.62 84 GLY A N 1
ATOM 678 C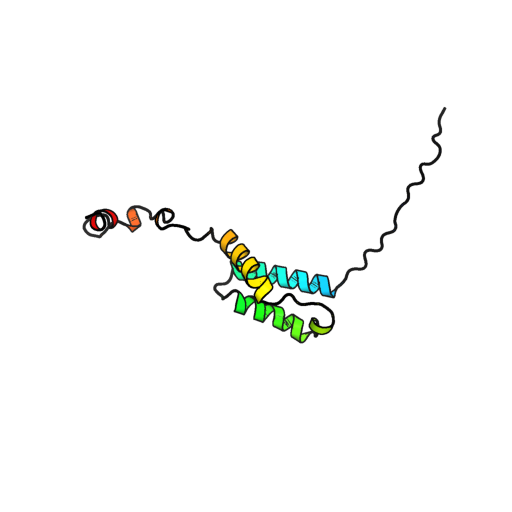 CA . GLY A 1 84 ? -9.222 10.492 13.383 1.00 68.62 84 GLY A CA 1
ATOM 679 C C . GLY A 1 84 ? -8.406 9.588 14.306 1.00 68.62 84 GLY A C 1
ATOM 680 O O . GLY A 1 84 ? -8.652 8.388 14.385 1.00 68.62 84 GLY A O 1
ATOM 681 N N . GLY A 1 85 ? -7.355 10.128 14.924 1.00 61.16 85 GLY A N 1
ATOM 682 C CA . GLY A 1 85 ? -6.420 9.323 15.713 1.00 61.16 85 GLY A CA 1
ATOM 683 C C . GLY A 1 85 ? -7.121 8.527 16.817 1.00 61.16 85 GLY A C 1
ATOM 684 O O . GLY A 1 85 ? -8.109 8.993 17.383 1.00 61.16 85 GLY A O 1
ATOM 685 N N . GLU A 1 86 ? -6.593 7.342 17.133 1.00 59.12 86 GLU A N 1
ATOM 686 C CA . GLU A 1 86 ? -7.022 6.621 18.331 1.00 59.12 86 GLU A CA 1
ATOM 687 C C . GLU A 1 86 ? -6.838 7.520 19.566 1.00 59.12 86 GLU A C 1
ATOM 689 O O . GLU A 1 86 ? -5.825 8.225 19.661 1.00 59.12 86 GLU A O 1
ATOM 694 N N . PRO A 1 87 ? -7.799 7.507 20.505 1.00 57.06 87 PRO A N 1
ATOM 695 C CA . PRO A 1 87 ? -7.681 8.228 21.763 1.00 57.06 87 PRO A CA 1
ATOM 696 C C . PRO A 1 87 ? -6.402 7.780 22.477 1.00 57.06 87 PRO A C 1
ATOM 698 O O . PRO A 1 87 ? -6.216 6.596 22.757 1.00 57.06 87 PRO A O 1
ATOM 701 N N . SER A 1 88 ? -5.493 8.722 22.748 1.00 60.47 88 SER A N 1
ATOM 702 C CA . SER A 1 88 ? -4.211 8.410 23.395 1.00 60.47 88 SER A CA 1
ATOM 703 C C . SER A 1 88 ? -4.400 8.044 24.868 1.00 60.47 88 SER A C 1
ATOM 705 O O . SER A 1 88 ? -3.516 7.439 25.476 1.00 60.47 88 SER A O 1
ATOM 707 N N . THR A 1 89 ? -5.543 8.422 25.437 1.00 55.78 89 THR A N 1
ATOM 708 C CA . THR A 1 89 ? -5.903 8.207 26.832 1.00 55.78 89 THR A CA 1
ATOM 709 C C . THR A 1 89 ? -7.383 7.850 26.929 1.00 55.78 89 THR A C 1
ATOM 711 O O . THR A 1 89 ? -8.186 8.307 26.122 1.00 55.78 89 THR A O 1
ATOM 714 N N . ALA A 1 90 ? -7.787 7.106 27.964 1.00 59.94 90 ALA A N 1
ATOM 715 C CA . ALA A 1 90 ? -9.205 6.815 28.221 1.00 59.94 90 ALA A CA 1
ATOM 716 C C . ALA A 1 90 ? -10.074 8.087 28.358 1.00 59.94 90 ALA A C 1
ATOM 718 O O . ALA A 1 90 ? -11.268 8.046 28.085 1.00 59.94 90 ALA A O 1
ATOM 719 N N . ALA A 1 91 ? -9.466 9.221 28.728 1.00 60.75 91 ALA A N 1
ATOM 720 C CA . ALA A 1 91 ? -10.114 10.532 28.802 1.00 60.75 91 ALA A CA 1
ATOM 721 C C . ALA A 1 91 ? -10.510 11.119 27.433 1.00 60.75 91 ALA A C 1
ATOM 723 O O . ALA A 1 91 ? -11.377 11.986 27.372 1.00 60.75 91 ALA A O 1
ATOM 724 N N . ASP A 1 92 ? -9.902 10.644 26.345 1.00 58.28 92 ASP A N 1
ATOM 725 C CA . ASP A 1 92 ? -10.192 11.108 24.985 1.00 58.28 92 ASP A CA 1
ATOM 726 C C . ASP A 1 92 ? -11.415 10.380 24.383 1.00 58.28 92 ASP A C 1
ATOM 728 O O . ASP A 1 92 ? -11.895 10.733 23.304 1.00 58.28 92 ASP A O 1
ATOM 732 N N . ILE A 1 93 ? -11.949 9.367 25.082 1.00 64.00 93 ILE A N 1
ATOM 733 C CA . ILE A 1 93 ? -13.164 8.646 24.693 1.00 64.00 93 ILE A CA 1
ATOM 734 C C . ILE A 1 93 ? -14.381 9.421 25.212 1.00 64.00 93 ILE A C 1
ATOM 736 O O . ILE A 1 93 ? -14.865 9.197 26.322 1.00 64.00 93 ILE A O 1
ATOM 740 N N . ILE A 1 94 ? -14.903 10.338 24.397 1.00 63.25 94 ILE A N 1
ATOM 741 C CA . ILE A 1 94 ? -16.158 11.039 24.696 1.00 63.25 94 ILE A CA 1
ATOM 742 C C . ILE A 1 94 ? -17.328 10.141 24.273 1.00 63.25 94 ILE A C 1
ATOM 744 O O . ILE A 1 94 ? -17.708 10.108 23.103 1.00 63.25 94 ILE A O 1
ATOM 748 N N . LEU A 1 95 ? -17.902 9.403 25.225 1.00 66.50 95 LEU A N 1
ATOM 749 C CA . LEU A 1 95 ? -19.177 8.706 25.031 1.00 66.50 95 LEU A CA 1
ATOM 750 C C . LEU A 1 95 ? -20.330 9.671 25.317 1.00 66.50 95 LEU A C 1
ATOM 752 O O . LEU A 1 95 ? -20.348 10.334 26.355 1.00 66.50 95 LEU A O 1
ATOM 756 N N . SER A 1 96 ? -21.304 9.748 24.409 1.00 66.50 96 SER A N 1
ATOM 757 C CA . SER A 1 96 ? -22.532 10.507 24.655 1.00 66.50 96 SER A CA 1
ATOM 758 C C . SER A 1 96 ? -23.256 9.962 25.893 1.00 66.50 96 SER A C 1
ATOM 760 O O . SER A 1 96 ? -23.282 8.741 26.073 1.00 66.50 96 SER A O 1
ATOM 762 N N . PRO A 1 97 ? -23.889 10.822 26.714 1.00 67.06 97 PRO A N 1
ATOM 763 C CA . PRO A 1 97 ? -24.627 10.396 27.901 1.00 67.06 97 PRO A CA 1
ATOM 764 C C . PRO A 1 97 ? -25.606 9.259 27.603 1.00 67.06 97 PRO A C 1
ATOM 766 O O . PRO A 1 97 ? -25.615 8.270 28.326 1.00 67.06 97 PRO A O 1
ATOM 769 N N . ASP A 1 98 ? -26.305 9.326 26.472 1.00 70.50 98 ASP A N 1
ATOM 770 C CA . ASP A 1 98 ? -27.275 8.322 26.018 1.00 70.50 98 ASP A CA 1
ATOM 771 C C . ASP A 1 98 ? -26.680 6.913 25.842 1.00 70.50 98 ASP A C 1
ATOM 773 O O . ASP A 1 98 ? -27.372 5.924 26.047 1.00 70.50 98 ASP A O 1
ATOM 777 N N . MET A 1 99 ? -25.385 6.807 25.523 1.00 68.94 99 MET A N 1
ATOM 778 C CA . MET A 1 99 ? -24.658 5.532 25.394 1.00 68.94 99 MET A CA 1
ATOM 779 C C . MET A 1 99 ? -24.153 4.992 26.741 1.00 68.94 99 MET A C 1
ATOM 781 O O . MET A 1 99 ? -23.623 3.887 26.811 1.00 68.94 99 MET A O 1
ATOM 785 N N . THR A 1 100 ? -24.267 5.788 27.806 1.00 70.88 100 THR A N 1
ATOM 786 C CA . THR A 1 100 ? -23.773 5.476 29.160 1.00 70.88 100 THR A CA 1
ATOM 787 C C . THR A 1 100 ? -24.901 5.307 30.179 1.00 70.88 100 THR A C 1
ATOM 789 O O . THR A 1 100 ? -24.631 4.990 31.340 1.00 70.88 100 THR A O 1
ATOM 792 N N . MET A 1 101 ? -26.152 5.515 29.752 1.00 78.69 101 MET A N 1
ATOM 793 C CA . MET A 1 101 ? -27.348 5.304 30.560 1.00 78.69 101 MET A CA 1
ATOM 794 C C . MET A 1 101 ? -27.755 3.832 30.526 1.00 78.69 101 MET A C 1
ATOM 796 O O . MET A 1 101 ? -27.894 3.229 29.464 1.00 78.69 101 MET A O 1
ATOM 800 N N . MET A 1 102 ? -27.958 3.263 31.705 1.00 78.81 102 MET A N 1
ATOM 801 C CA . MET A 1 102 ? -28.499 1.924 31.896 1.00 78.81 102 MET A CA 1
ATOM 802 C C . MET A 1 102 ? -30.037 1.965 31.885 1.00 78.81 102 MET A C 1
ATOM 804 O O . MET A 1 102 ? -30.642 3.025 32.052 1.00 78.81 102 MET A O 1
ATOM 808 N N . GLU A 1 103 ? -30.687 0.810 31.705 1.00 78.50 103 GLU A N 1
ATOM 809 C CA . GLU A 1 103 ? -32.160 0.697 31.666 1.00 78.50 103 GLU A CA 1
ATOM 810 C C . GLU A 1 103 ? -32.845 1.178 32.958 1.00 78.50 103 GLU A C 1
ATOM 812 O O . GLU A 1 103 ? -33.998 1.601 32.936 1.00 78.50 103 GLU A O 1
ATOM 817 N N . ASP A 1 104 ? -32.126 1.155 34.081 1.00 82.12 104 ASP A N 1
ATOM 818 C CA . ASP A 1 104 ? -32.582 1.648 35.383 1.00 82.12 104 ASP A CA 1
ATOM 819 C C . ASP A 1 104 ? -32.414 3.170 35.562 1.00 82.12 104 ASP A C 1
ATOM 821 O O . ASP A 1 104 ? -32.711 3.714 36.627 1.00 82.12 104 ASP A O 1
ATOM 825 N N . GLY A 1 105 ? -31.943 3.871 34.525 1.00 75.19 105 GLY A N 1
ATOM 826 C CA . GLY A 1 105 ? -31.703 5.311 34.542 1.00 75.19 105 GLY A CA 1
ATOM 827 C C . GLY A 1 105 ? -30.419 5.723 35.264 1.00 75.19 105 GLY A C 1
ATOM 828 O O . GLY A 1 105 ? -30.187 6.919 35.452 1.00 75.19 105 GLY A O 1
ATOM 829 N N . THR A 1 106 ? -29.572 4.776 35.672 1.00 78.19 106 THR A N 1
ATOM 830 C CA . THR A 1 106 ? -28.256 5.080 36.239 1.00 78.19 106 THR A CA 1
ATOM 831 C C . THR A 1 106 ? -27.208 5.259 35.142 1.00 78.19 106 THR A C 1
ATOM 833 O O . THR A 1 106 ? -27.361 4.770 34.024 1.00 78.19 106 THR A O 1
ATOM 836 N N . ASN A 1 107 ? -26.135 5.997 35.440 1.00 75.69 107 ASN A N 1
ATOM 837 C CA . ASN A 1 107 ? -25.009 6.127 34.519 1.00 75.69 107 ASN A CA 1
ATOM 838 C C . ASN A 1 107 ? -23.883 5.181 34.944 1.00 75.69 107 ASN A C 1
ATOM 840 O O . ASN A 1 107 ? -23.467 5.197 36.107 1.00 75.69 107 ASN A O 1
ATOM 844 N N . PHE A 1 108 ? -23.357 4.425 33.984 1.00 73.19 108 PHE A N 1
ATOM 845 C CA . PHE A 1 108 ? -22.251 3.485 34.165 1.00 73.19 108 PHE A CA 1
ATOM 846 C C . PHE A 1 108 ? -21.038 4.105 34.886 1.00 73.19 108 PHE A C 1
ATOM 848 O O . PHE A 1 108 ? -20.428 3.473 35.750 1.00 73.19 108 PHE A O 1
ATOM 855 N N . TRP A 1 109 ? -20.724 5.375 34.612 1.00 68.75 109 TRP A N 1
ATOM 856 C CA . TRP A 1 109 ? -19.579 6.062 35.217 1.00 68.75 109 TRP A CA 1
ATOM 857 C C . TRP A 1 109 ? -19.717 6.287 36.727 1.00 68.75 109 TRP A C 1
ATOM 859 O O . TRP A 1 109 ? -18.715 6.262 37.443 1.00 68.75 109 TRP A O 1
ATOM 869 N N . TRP A 1 110 ? -20.941 6.448 37.241 1.00 66.44 110 TRP A N 1
ATOM 870 C CA . TRP A 1 110 ? -21.169 6.653 38.677 1.00 66.44 110 TRP A CA 1
ATOM 871 C C . TRP A 1 110 ? -20.972 5.375 39.503 1.00 66.44 110 TRP A C 1
ATOM 873 O O . TRP A 1 110 ? -20.807 5.469 40.717 1.00 66.44 110 TRP A O 1
ATOM 883 N N . GLN A 1 111 ? -20.965 4.193 38.874 1.00 60.09 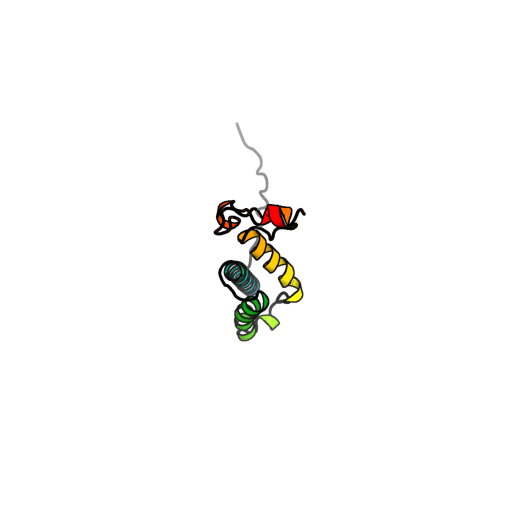111 GLN A N 1
ATOM 884 C CA . GLN A 1 111 ? -20.734 2.923 39.572 1.00 60.09 111 GLN A CA 1
ATOM 885 C C . GLN A 1 111 ? -19.244 2.588 39.737 1.00 60.09 111 GLN A C 1
ATOM 887 O O . GLN A 1 111 ? -18.883 1.911 40.694 1.00 60.09 111 GLN A O 1
ATOM 892 N N . ILE A 1 112 ? -18.379 3.072 38.838 1.00 57.88 112 ILE A N 1
ATOM 893 C CA . ILE A 1 112 ? -16.939 2.749 38.829 1.00 57.88 112 ILE A CA 1
ATOM 894 C C . ILE A 1 112 ? -16.130 3.628 39.797 1.00 57.88 112 ILE A C 1
ATOM 896 O O . ILE A 1 112 ? -15.059 3.231 40.245 1.00 57.88 112 ILE A O 1
ATOM 900 N N . LEU A 1 113 ? -16.632 4.811 40.159 1.00 50.72 113 LEU A N 1
ATOM 901 C CA . LEU A 1 113 ? -15.951 5.756 41.058 1.00 50.72 113 LEU A CA 1
ATOM 902 C C . LEU A 1 113 ? -16.190 5.481 42.559 1.00 50.72 113 LEU A C 1
ATOM 904 O O . LEU A 1 113 ? -16.043 6.396 43.372 1.00 50.72 113 LEU A O 1
ATOM 908 N N . ARG A 1 114 ? -16.577 4.255 42.932 1.00 45.56 114 ARG A N 1
ATOM 909 C CA . ARG A 1 114 ? -16.886 3.867 44.316 1.00 45.56 114 ARG A CA 1
ATOM 910 C C . ARG A 1 114 ? -15.863 2.909 44.908 1.00 45.56 114 ARG A C 1
ATOM 912 O O . ARG A 1 114 ? -15.424 1.995 44.180 1.00 45.56 114 ARG A O 1
#

Secondary structure (DSSP, 8-state):
-------------------HHHHHHHHHHHHHHHHHHHSSS-HHHHHHHHHHHHHHTTGGGTS-P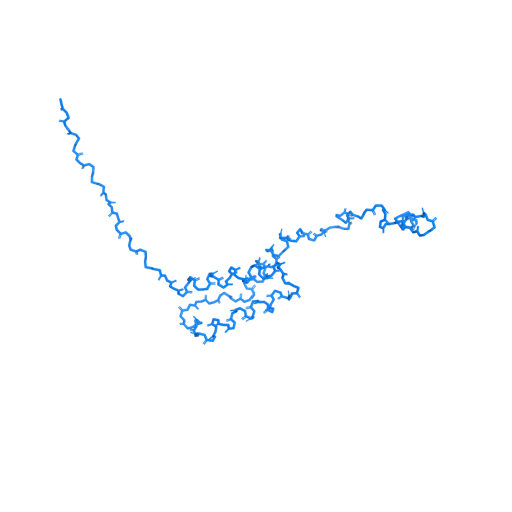PPHHHHHHHHHHHHHHHH-PPPSSGGG----GGGTB-TTS-BHHHHHT-

Foldseek 3Di:
DDDDDDDPPPPPPDDPDDPVLVVLLVVLVVVLLVCLQVDPDDSVVSNCVSVVVVVVVVSVVVDPRDDPVRCVVVSVVSNCVNVPHDDPDPVSDDDDQVNQADPVRDGVVVVVVD

Sequence (114 aa):
MKTNGPDILNISHHRCTPNLIKNDLKEKIHVIKKRVVQEDKTVSEIYREEMLELYSKGIEYAAEIPMMSSMKSILHRHRNAAQGGEPSTAADIILSPDMTMMEDGTNFWWQILR

Mean predicted aligned error: 14.94 Å